Protein AF-A0A1D6G926-F1 (afdb_monomer_lite)

Organism: Zea mays (NCBI:txid4577)

Structure (mmCIF, N/CA/C/O backbone):
data_AF-A0A1D6G926-F1
#
_entry.id   AF-A0A1D6G926-F1
#
loop_
_atom_site.group_PDB
_atom_site.id
_atom_site.type_symbol
_atom_site.label_atom_id
_atom_site.label_alt_id
_atom_site.label_comp_id
_atom_site.label_asym_id
_atom_site.label_entity_id
_atom_site.label_seq_id
_atom_site.pdbx_PDB_ins_code
_atom_site.Cartn_x
_atom_site.Cartn_y
_atom_site.Cartn_z
_atom_site.occupancy
_atom_site.B_iso_or_equiv
_atom_site.auth_seq_id
_atom_site.auth_comp_id
_atom_site.auth_asym_id
_atom_site.auth_atom_id
_atom_site.pdbx_PDB_model_num
ATOM 1 N N . MET A 1 1 ? -17.986 -46.354 34.045 1.00 41.44 1 MET A N 1
ATOM 2 C CA . MET A 1 1 ? -17.765 -44.889 33.997 1.00 41.44 1 MET A CA 1
ATOM 3 C C . MET A 1 1 ? -16.309 -44.684 33.602 1.00 41.44 1 MET A C 1
ATOM 5 O O . MET A 1 1 ? -15.482 -45.301 34.256 1.00 41.44 1 MET A O 1
ATOM 9 N N . PRO A 1 2 ? -16.003 -44.015 32.477 1.00 39.47 2 PRO A N 1
ATOM 10 C CA . PRO A 1 2 ? -16.295 -42.597 32.281 1.00 39.47 2 PRO A CA 1
ATOM 11 C C . PRO A 1 2 ? -17.050 -42.282 30.979 1.00 39.47 2 PRO A C 1
ATOM 13 O O . PRO A 1 2 ? -17.024 -43.018 29.999 1.00 39.47 2 PRO A O 1
ATOM 16 N N . SER A 1 3 ? -17.774 -41.170 31.032 1.00 38.03 3 SER A N 1
ATOM 17 C CA . SER A 1 3 ? -18.654 -40.627 30.002 1.00 38.03 3 SER A CA 1
ATOM 18 C C . SER A 1 3 ? -17.829 -39.884 28.944 1.00 38.03 3 SER A C 1
ATOM 20 O O . SER A 1 3 ? -17.212 -38.865 29.251 1.00 38.03 3 SER A O 1
ATOM 22 N N . VAL A 1 4 ? -17.811 -40.376 27.701 1.00 47.53 4 VAL A N 1
ATOM 23 C CA . VAL A 1 4 ? -17.289 -39.621 26.551 1.00 47.53 4 VAL A CA 1
ATOM 24 C C . VAL A 1 4 ? -18.370 -38.625 26.147 1.00 47.53 4 VAL A C 1
ATOM 26 O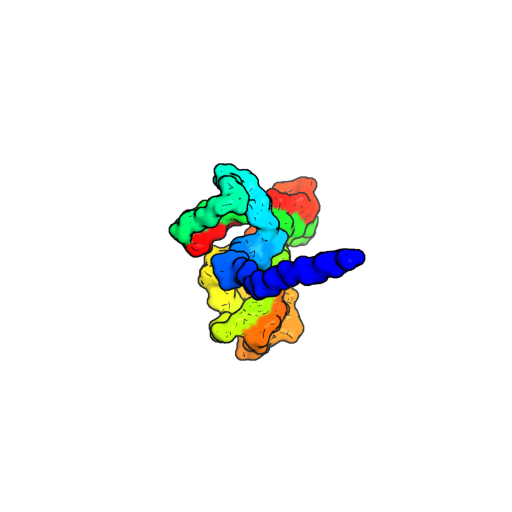 O . VAL A 1 4 ? -19.280 -38.930 25.379 1.00 47.53 4 VAL A O 1
ATOM 29 N N . ARG A 1 5 ? -18.314 -37.436 26.748 1.00 45.31 5 ARG A N 1
ATOM 30 C CA . ARG A 1 5 ? -19.217 -36.335 26.429 1.00 45.31 5 ARG A CA 1
ATOM 31 C C . ARG A 1 5 ? -18.839 -35.785 25.049 1.00 45.31 5 ARG A C 1
ATOM 33 O O . ARG A 1 5 ? -17.743 -35.272 24.842 1.00 45.31 5 ARG A O 1
ATOM 40 N N . THR A 1 6 ? -19.769 -35.924 24.116 1.00 42.31 6 THR A N 1
ATOM 41 C CA . THR A 1 6 ? -19.806 -35.333 22.779 1.00 42.31 6 THR A CA 1
ATOM 42 C C . THR A 1 6 ? -19.450 -33.846 22.832 1.00 42.31 6 THR A C 1
ATOM 44 O O . THR A 1 6 ? -20.194 -33.045 23.398 1.00 42.31 6 THR A O 1
ATOM 47 N N . LEU A 1 7 ? -18.329 -33.455 22.221 1.00 36.94 7 LEU A N 1
ATOM 48 C CA . LEU A 1 7 ? -18.067 -32.052 21.910 1.00 36.94 7 LEU A CA 1
ATOM 49 C C . LEU A 1 7 ? -18.790 -31.737 20.593 1.00 36.94 7 LEU A C 1
ATOM 51 O O . LEU A 1 7 ? -18.471 -32.356 19.572 1.00 36.94 7 LEU A O 1
ATOM 55 N N . PRO A 1 8 ? -19.761 -30.811 20.561 1.00 40.06 8 PRO A N 1
ATOM 56 C CA . PRO A 1 8 ? -20.355 -30.412 19.302 1.00 40.06 8 PRO A CA 1
ATOM 57 C C . PRO A 1 8 ? -19.259 -29.759 18.460 1.00 40.06 8 PRO A C 1
ATOM 59 O O . PRO A 1 8 ? -18.699 -28.727 18.834 1.00 40.06 8 PRO A O 1
ATOM 62 N N . ARG A 1 9 ? -18.975 -30.355 17.296 1.00 46.66 9 ARG A N 1
ATOM 63 C CA . ARG A 1 9 ? -18.377 -29.662 16.152 1.00 46.66 9 ARG A CA 1
ATOM 64 C C . ARG A 1 9 ? -19.311 -28.503 15.790 1.00 46.66 9 ARG A C 1
ATOM 66 O O . ARG A 1 9 ? -20.096 -28.590 14.853 1.00 46.66 9 ARG A O 1
ATOM 73 N N . ARG A 1 10 ? -19.225 -27.393 16.529 1.00 40.41 10 ARG A N 1
ATOM 74 C CA . ARG A 1 10 ? -19.548 -26.083 15.977 1.00 40.41 10 ARG A CA 1
ATOM 75 C C . ARG A 1 10 ? -18.497 -25.864 14.906 1.00 40.41 10 ARG A C 1
ATOM 77 O O . ARG A 1 10 ? -17.365 -25.479 15.191 1.00 40.41 10 ARG A O 1
ATOM 84 N N . LEU A 1 11 ? -18.862 -26.244 13.683 1.00 43.44 11 LEU A N 1
ATOM 85 C CA . LEU A 1 11 ? -18.222 -25.762 12.477 1.00 43.44 11 LEU A CA 1
ATOM 86 C C . LEU A 1 11 ? -17.975 -24.282 12.695 1.00 43.44 11 LEU A C 1
ATOM 88 O O . LEU A 1 11 ? -18.902 -23.514 12.954 1.00 43.44 11 LEU A O 1
ATOM 92 N N . ARG A 1 12 ? -16.680 -23.969 12.708 1.00 44.47 12 ARG A N 1
ATOM 93 C CA . ARG A 1 12 ? -16.113 -22.638 12.680 1.00 44.47 12 ARG A CA 1
ATOM 94 C C . ARG A 1 12 ? -17.014 -21.778 11.808 1.00 44.47 12 ARG A C 1
ATOM 96 O O . ARG A 1 12 ? -16.922 -21.817 10.586 1.00 44.47 12 ARG A O 1
ATOM 103 N N . GLY A 1 13 ? -17.820 -20.944 12.450 1.00 39.16 13 GLY A N 1
ATOM 104 C CA . GLY A 1 13 ? -17.987 -19.598 11.953 1.00 39.16 13 GLY A CA 1
ATOM 105 C C . GLY A 1 13 ? -16.606 -18.966 12.040 1.00 39.16 13 GLY A C 1
ATOM 106 O O . GLY A 1 13 ? -16.325 -18.224 12.974 1.00 39.16 13 GLY A O 1
ATOM 107 N N . CYS A 1 14 ? -15.707 -19.315 11.109 1.00 46.28 14 CYS A N 1
ATOM 108 C CA . CYS A 1 14 ? -14.686 -18.368 10.716 1.00 46.28 14 CYS A CA 1
ATOM 109 C C . CYS A 1 14 ? -15.487 -17.111 10.424 1.00 46.28 14 CYS A C 1
ATOM 111 O O . CYS A 1 14 ? -16.424 -17.160 9.626 1.00 46.28 14 CYS A O 1
ATOM 113 N N . ALA A 1 15 ? -15.204 -16.052 11.170 1.00 44.34 15 ALA A N 1
ATOM 114 C CA . ALA A 1 15 ? -15.780 -14.736 11.000 1.00 44.34 15 ALA A CA 1
ATOM 115 C C . ALA A 1 15 ? -15.396 -14.207 9.605 1.00 44.34 15 ALA A C 1
ATOM 117 O O . ALA A 1 15 ? -14.595 -13.299 9.450 1.00 44.34 15 ALA A O 1
ATOM 118 N N . ALA A 1 16 ? -15.946 -14.812 8.555 1.00 41.75 16 ALA A N 1
ATOM 119 C CA . ALA A 1 16 ? -15.642 -14.555 7.156 1.00 41.75 16 ALA A CA 1
ATOM 120 C C . ALA A 1 16 ? -16.454 -13.366 6.621 1.00 41.75 16 ALA A C 1
ATOM 122 O O . ALA A 1 16 ? -16.732 -13.270 5.431 1.00 41.75 16 ALA A O 1
ATOM 123 N N . ARG A 1 17 ? -16.863 -12.459 7.515 1.00 42.03 17 ARG A N 1
ATOM 124 C CA . ARG A 1 17 ? -17.456 -11.153 7.187 1.00 42.03 17 ARG A CA 1
ATOM 125 C C . ARG A 1 17 ? -16.822 -10.003 7.954 1.00 42.03 17 ARG A C 1
ATOM 127 O O . ARG A 1 17 ? -17.357 -8.907 8.015 1.00 42.03 17 ARG A O 1
ATOM 134 N N . SER A 1 18 ? -15.643 -10.256 8.490 1.00 41.19 18 SER A N 1
ATOM 135 C CA . SER A 1 18 ? -14.727 -9.239 8.962 1.00 41.19 18 SER A CA 1
ATOM 136 C C . SER A 1 18 ? -13.358 -9.618 8.424 1.00 41.19 18 SER A C 1
ATOM 138 O O . SER A 1 18 ? -12.453 -9.912 9.195 1.00 41.19 18 SER A O 1
ATOM 140 N N . ARG A 1 19 ? -13.208 -9.597 7.089 1.00 45.84 19 ARG A N 1
ATOM 141 C CA . ARG A 1 19 ? -11.910 -9.293 6.464 1.00 45.84 19 ARG A CA 1
ATOM 142 C C . ARG A 1 19 ? -11.675 -7.808 6.739 1.00 45.84 19 ARG A C 1
ATOM 144 O O . ARG A 1 19 ? -11.896 -6.939 5.905 1.00 45.84 19 ARG A O 1
ATOM 151 N N . ALA A 1 20 ? -11.512 -7.540 8.030 1.00 60.97 20 ALA A N 1
ATOM 152 C CA . ALA A 1 20 ? -11.541 -6.233 8.630 1.00 60.97 20 ALA A CA 1
ATOM 153 C C . ALA A 1 20 ? -10.259 -5.538 8.210 1.00 60.97 20 ALA A C 1
ATOM 155 O O . ALA A 1 20 ? -9.257 -6.194 7.959 1.00 60.97 20 ALA A O 1
ATOM 156 N N . ILE A 1 21 ? -10.280 -4.217 8.196 1.00 60.34 21 ILE A N 1
ATOM 157 C CA . ILE A 1 21 ? -9.125 -3.315 8.094 1.00 60.34 21 ILE A CA 1
ATOM 158 C C . ILE A 1 21 ? -7.829 -3.902 8.694 1.00 60.34 21 ILE A C 1
ATOM 160 O O . ILE A 1 21 ? -6.750 -3.727 8.137 1.00 60.34 21 ILE A O 1
ATOM 164 N N . GLY A 1 22 ? -7.942 -4.653 9.793 1.00 59.19 22 GLY A N 1
ATOM 165 C CA . GLY A 1 22 ? -6.842 -5.396 10.393 1.00 59.19 22 GLY A CA 1
ATOM 166 C C . GLY A 1 22 ? -6.080 -6.367 9.488 1.00 59.19 22 GLY A C 1
ATOM 167 O O . GLY A 1 22 ? -4.856 -6.368 9.519 1.00 59.19 22 GLY A O 1
ATOM 168 N N . ASP A 1 23 ? -6.758 -7.138 8.642 1.00 66.00 23 ASP A N 1
ATOM 169 C CA . ASP A 1 23 ? -6.101 -8.053 7.701 1.00 66.00 23 ASP A CA 1
ATOM 170 C C . ASP A 1 23 ? -5.446 -7.289 6.543 1.00 66.00 23 ASP A C 1
ATOM 172 O O . ASP A 1 23 ? -4.395 -7.691 6.054 1.00 66.00 23 ASP A O 1
ATOM 176 N N . LEU A 1 24 ? -6.054 -6.173 6.120 1.00 70.50 24 LEU A N 1
ATOM 177 C CA . LEU A 1 24 ? -5.560 -5.355 5.009 1.00 70.50 24 LEU A CA 1
ATOM 178 C C . LEU A 1 24 ? -4.274 -4.605 5.378 1.00 70.50 24 LEU A C 1
ATOM 180 O O . LEU A 1 24 ? -3.357 -4.499 4.569 1.00 70.50 24 LEU A O 1
ATOM 184 N N . PHE A 1 25 ? -4.214 -4.094 6.605 1.00 73.75 25 PHE A N 1
ATOM 185 C CA . PHE A 1 25 ? -3.106 -3.278 7.097 1.00 73.75 25 PHE A CA 1
ATOM 186 C C . PHE A 1 25 ? -2.193 -4.017 8.083 1.00 73.75 25 PHE A C 1
ATOM 188 O O . PHE A 1 25 ? -1.272 -3.418 8.629 1.00 73.75 25 PHE A O 1
ATOM 195 N N . VAL A 1 26 ? -2.431 -5.314 8.314 1.00 73.25 26 VAL A N 1
ATOM 196 C CA . VAL A 1 26 ? -1.713 -6.144 9.301 1.00 73.25 26 VAL A CA 1
ATOM 197 C C . VAL A 1 26 ? -1.740 -5.503 10.700 1.00 73.25 26 VAL A C 1
ATOM 199 O O . VAL A 1 26 ? -0.759 -5.488 11.441 1.00 73.25 26 VAL A O 1
ATOM 202 N N . VAL A 1 27 ? -2.894 -4.952 11.078 1.00 76.19 27 VAL A N 1
ATOM 203 C CA . VAL A 1 27 ? -3.131 -4.332 12.388 1.00 76.19 27 VAL A CA 1
ATOM 204 C C . VAL A 1 27 ? -4.160 -5.129 13.174 1.00 76.19 27 VAL A C 1
ATOM 206 O O . VAL A 1 27 ? -5.088 -5.715 12.625 1.00 76.19 27 VAL A O 1
ATOM 209 N N . SER A 1 28 ? -4.048 -5.157 14.498 1.00 78.00 28 SER A N 1
ATOM 210 C CA . SER A 1 28 ? -5.070 -5.836 15.293 1.00 78.00 28 SER A CA 1
ATOM 211 C C . SER A 1 28 ? -6.336 -4.980 15.404 1.00 78.00 28 SER A C 1
ATOM 213 O O . SER A 1 28 ? -6.284 -3.749 15.452 1.00 78.00 28 SER A O 1
ATOM 215 N N . ARG A 1 29 ? -7.498 -5.632 15.542 1.00 76.38 29 ARG A N 1
ATOM 216 C CA . ARG A 1 29 ? -8.762 -4.945 15.880 1.00 76.38 29 ARG A CA 1
ATOM 217 C C . ARG A 1 29 ? -8.644 -4.078 17.135 1.00 76.38 29 ARG A C 1
ATOM 219 O O . ARG A 1 29 ? -9.331 -3.073 17.245 1.00 76.38 29 ARG A O 1
ATOM 226 N N . PHE A 1 30 ? -7.780 -4.473 18.073 1.00 78.31 30 PHE A N 1
ATOM 227 C CA . PHE A 1 30 ? -7.508 -3.713 19.287 1.00 78.31 30 PHE A CA 1
ATOM 228 C C . PHE A 1 30 ? -6.791 -2.401 18.966 1.00 78.31 30 PHE A C 1
ATOM 230 O O . PHE A 1 30 ? -7.207 -1.366 19.464 1.00 78.31 30 PHE A O 1
ATOM 237 N N . MET A 1 31 ? -5.782 -2.427 18.091 1.00 80.62 31 MET A N 1
ATOM 238 C CA . MET A 1 31 ? -5.044 -1.230 17.673 1.00 80.62 31 MET A CA 1
ATOM 239 C C . MET A 1 31 ? -5.957 -0.218 16.972 1.00 80.62 31 MET A C 1
ATOM 241 O O . MET A 1 31 ? -5.934 0.961 17.309 1.00 80.62 31 MET A O 1
ATOM 245 N N . VAL A 1 32 ? -6.810 -0.683 16.052 1.00 81.19 32 VAL A N 1
ATOM 246 C CA . VAL A 1 32 ? -7.787 0.181 15.365 1.00 81.19 32 VAL A CA 1
ATOM 247 C C . VAL A 1 32 ? -8.826 0.721 16.349 1.00 81.19 32 VAL A C 1
ATOM 249 O O . VAL A 1 32 ? -9.115 1.914 16.344 1.00 81.19 32 VAL A O 1
ATOM 252 N N . ALA A 1 33 ? -9.371 -0.123 17.229 1.00 82.25 33 ALA A N 1
ATOM 253 C CA . ALA A 1 33 ? -10.346 0.312 18.226 1.00 82.25 33 ALA A CA 1
ATOM 254 C C . ALA A 1 33 ? -9.747 1.339 19.199 1.00 82.25 33 ALA A C 1
ATOM 256 O O . ALA A 1 33 ? -10.353 2.376 19.441 1.00 82.25 33 ALA A O 1
ATOM 257 N N . HIS A 1 34 ? -8.529 1.099 19.686 1.00 82.94 34 HIS A N 1
ATOM 258 C CA . HIS A 1 34 ? -7.815 2.007 20.578 1.00 82.94 34 HIS A CA 1
ATOM 259 C C . HIS A 1 34 ? -7.516 3.354 19.906 1.00 82.94 34 HIS A C 1
ATOM 261 O O . HIS A 1 34 ? -7.790 4.396 20.493 1.00 82.94 34 HIS A O 1
ATOM 267 N N . ALA A 1 35 ? -7.051 3.344 18.651 1.00 82.31 35 ALA A N 1
ATOM 268 C CA . ALA A 1 35 ? -6.783 4.562 17.883 1.00 82.31 35 ALA A CA 1
ATOM 269 C C . ALA A 1 35 ? -8.041 5.409 17.618 1.00 82.31 35 ALA A C 1
ATOM 271 O O . ALA A 1 35 ? -7.939 6.622 17.468 1.00 82.31 35 ALA A O 1
ATOM 272 N N . ASN A 1 36 ? -9.224 4.786 17.577 1.00 82.81 36 ASN A N 1
ATOM 273 C CA . ASN A 1 36 ? -10.503 5.463 17.335 1.00 82.81 36 ASN A CA 1
ATOM 274 C C . ASN A 1 36 ? -11.356 5.643 18.601 1.00 82.81 36 ASN A C 1
ATOM 276 O O . ASN A 1 36 ? -12.505 6.064 18.498 1.00 82.81 36 ASN A O 1
ATOM 280 N N . ASN A 1 37 ? -10.831 5.305 19.784 1.00 85.12 37 ASN A N 1
ATOM 281 C CA . ASN A 1 37 ? -11.583 5.291 21.044 1.00 85.12 37 ASN A CA 1
ATOM 282 C C . ASN A 1 37 ? -12.901 4.477 20.967 1.00 85.12 37 ASN A C 1
ATOM 284 O O . ASN A 1 37 ? -13.931 4.850 21.528 1.00 85.12 37 ASN A O 1
ATOM 288 N N . LEU A 1 38 ? -12.876 3.366 20.225 1.00 82.81 38 LEU A N 1
ATOM 289 C CA . LEU A 1 38 ? -13.998 2.448 20.032 1.00 82.81 38 LEU A CA 1
ATOM 290 C C . LEU A 1 38 ? -13.863 1.209 20.925 1.00 82.81 38 LEU A C 1
ATOM 292 O O . LEU A 1 38 ? -12.773 0.802 21.325 1.00 82.81 38 LEU A O 1
ATOM 296 N N . SER A 1 39 ? -14.989 0.545 21.188 1.00 78.44 39 SER A N 1
ATOM 297 C CA . SER A 1 39 ? -14.992 -0.772 21.832 1.00 78.44 39 SER A CA 1
ATOM 298 C C . SER A 1 39 ? -14.594 -1.866 20.844 1.00 78.44 39 SER A C 1
ATOM 300 O O . SER A 1 39 ? -15.100 -1.922 19.727 1.00 78.44 39 SER A O 1
ATOM 302 N N . THR A 1 40 ? -13.746 -2.807 21.269 1.00 70.56 40 THR A N 1
ATOM 303 C CA . THR A 1 40 ? -13.273 -3.908 20.403 1.00 70.56 40 THR A CA 1
ATOM 304 C C . THR A 1 40 ? -14.366 -4.898 19.989 1.00 70.56 40 THR A C 1
ATOM 306 O O . THR A 1 40 ? -14.100 -5.788 19.180 1.00 70.56 40 THR A O 1
ATOM 309 N N . THR A 1 41 ? -15.549 -4.808 20.594 1.00 68.94 41 THR A N 1
ATOM 310 C CA . THR A 1 41 ? -16.731 -5.644 20.346 1.00 68.94 41 THR A CA 1
ATOM 311 C C . THR A 1 41 ? -17.713 -5.010 19.365 1.00 68.94 41 THR A C 1
ATOM 313 O O . THR A 1 41 ? -18.612 -5.700 18.892 1.00 68.94 41 THR A O 1
ATOM 316 N N . THR A 1 42 ? -17.548 -3.725 19.050 1.00 67.06 42 THR A N 1
ATOM 317 C CA . THR A 1 42 ? -18.456 -2.975 18.182 1.00 67.06 42 THR A CA 1
ATOM 318 C C . THR A 1 42 ? -17.849 -2.871 16.790 1.00 67.06 42 THR A C 1
ATOM 320 O O . THR A 1 42 ? -16.712 -2.426 16.634 1.00 67.06 42 THR A O 1
ATOM 323 N N . ALA A 1 43 ? -18.597 -3.293 15.769 1.00 66.81 43 ALA A N 1
ATOM 324 C CA . ALA A 1 43 ? -18.199 -3.060 14.388 1.00 66.81 43 ALA A CA 1
ATOM 325 C C . ALA A 1 43 ? -18.321 -1.557 14.074 1.00 66.81 43 ALA A C 1
ATOM 327 O O . ALA A 1 43 ? -19.339 -0.958 14.430 1.00 66.81 43 ALA A O 1
ATOM 328 N N . PRO A 1 44 ? -17.321 -0.939 13.427 1.00 68.94 44 PRO A N 1
ATOM 329 C CA . PRO A 1 44 ? -17.454 0.426 12.938 1.00 68.94 44 PRO A CA 1
ATOM 330 C C . PRO A 1 44 ? -18.633 0.571 11.972 1.00 68.94 44 PRO A C 1
ATOM 332 O O . PRO A 1 44 ? -18.956 -0.369 11.245 1.00 68.94 44 PRO A O 1
ATOM 335 N N . ALA A 1 45 ? -19.257 1.749 11.947 1.00 70.00 45 ALA A N 1
ATOM 336 C CA . ALA A 1 45 ? -20.298 2.050 10.972 1.00 70.00 45 ALA A CA 1
ATOM 337 C C . ALA A 1 45 ? -19.707 2.129 9.552 1.00 70.00 45 ALA A C 1
ATOM 339 O O . ALA A 1 45 ? -18.625 2.685 9.355 1.00 70.00 45 ALA A O 1
ATOM 340 N N . ASN A 1 46 ? -20.429 1.595 8.562 1.00 68.88 46 ASN A N 1
ATOM 341 C CA . ASN A 1 46 ? -20.041 1.708 7.152 1.00 68.88 46 ASN A CA 1
ATOM 342 C C . ASN A 1 46 ? -19.959 3.187 6.747 1.00 68.88 46 ASN A C 1
ATOM 344 O O . ASN A 1 46 ? -20.827 3.978 7.123 1.00 68.88 46 ASN A O 1
ATOM 348 N N . GLY A 1 47 ? -18.934 3.567 5.985 1.00 71.75 47 GLY A N 1
ATOM 349 C CA . GLY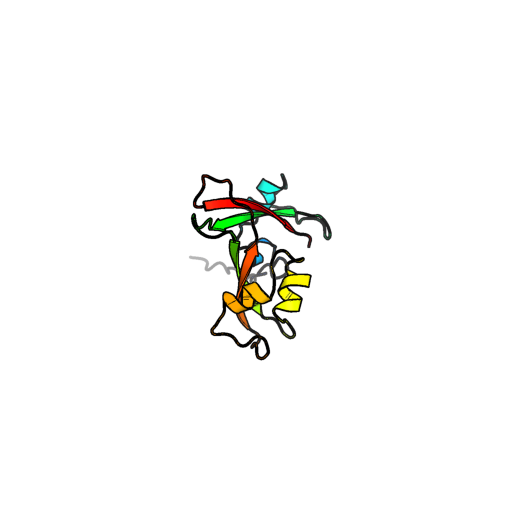 A 1 47 ? -18.701 4.953 5.583 1.00 71.75 47 GLY A CA 1
ATOM 350 C C . GLY A 1 47 ? -18.057 5.843 6.653 1.00 71.75 47 GLY A C 1
ATOM 351 O O . GLY A 1 47 ? -17.752 6.999 6.361 1.00 71.75 47 GLY A O 1
ATOM 352 N N . GLN A 1 48 ? -17.810 5.345 7.871 1.00 79.12 48 GLN A N 1
ATOM 353 C CA . GLN A 1 48 ? -17.091 6.117 8.884 1.00 79.12 48 GLN A CA 1
ATOM 354 C C . GLN A 1 48 ? -15.571 6.050 8.634 1.00 79.12 48 GLN A C 1
ATOM 356 O O . GLN A 1 48 ? -15.024 4.948 8.534 1.00 79.12 48 GLN A O 1
ATOM 361 N N . PRO A 1 49 ? -14.860 7.195 8.582 1.00 80.75 49 PRO A N 1
ATOM 362 C CA . PRO A 1 49 ? -13.404 7.200 8.563 1.00 80.75 49 PRO A CA 1
ATOM 363 C C . PRO A 1 49 ? -12.846 6.649 9.877 1.00 80.75 49 PRO A C 1
ATOM 365 O O . PRO A 1 49 ? -13.240 7.070 10.966 1.00 80.75 49 PRO A O 1
ATOM 368 N N . LEU A 1 50 ? -11.912 5.711 9.762 1.00 84.12 50 LEU A N 1
ATOM 369 C CA . LEU A 1 50 ? -11.208 5.084 10.871 1.00 84.12 50 LEU A CA 1
ATOM 370 C C . LEU A 1 50 ? -9.721 5.382 10.779 1.00 84.12 50 LEU A C 1
ATOM 372 O O . LEU A 1 50 ? -9.114 5.282 9.715 1.00 84.12 50 LEU A O 1
ATOM 376 N N . LEU A 1 51 ? -9.130 5.694 11.923 1.00 84.56 51 LEU A N 1
ATOM 377 C CA . LEU A 1 51 ? -7.694 5.822 12.097 1.00 84.56 51 LEU A CA 1
ATOM 378 C C . LEU A 1 51 ? -7.062 4.432 12.196 1.00 84.56 51 LEU A C 1
ATOM 380 O O . LEU A 1 51 ? -7.380 3.647 13.092 1.00 84.56 51 LEU A O 1
ATOM 384 N N . VAL A 1 52 ? -6.165 4.130 11.269 1.00 84.75 52 VAL A N 1
ATOM 385 C CA . VAL A 1 52 ? -5.454 2.859 11.177 1.00 84.75 52 VAL A CA 1
ATOM 386 C C . VAL A 1 52 ? -3.976 3.111 11.479 1.00 84.75 52 VAL A C 1
ATOM 388 O O . VAL A 1 52 ? -3.327 3.834 10.721 1.00 84.75 52 VAL A O 1
ATOM 391 N N . PRO A 1 53 ? -3.432 2.563 12.581 1.00 83.38 53 PRO A N 1
ATOM 392 C CA . PRO A 1 53 ? -2.027 2.743 12.928 1.00 83.38 53 PRO A CA 1
ATOM 393 C C . PRO A 1 53 ? -1.132 1.864 12.052 1.00 83.38 53 PRO A C 1
ATOM 395 O O . PRO A 1 53 ? -1.162 0.646 12.173 1.00 83.38 53 PRO A O 1
ATOM 398 N N . LEU A 1 54 ? -0.314 2.471 11.198 1.00 84.88 54 LEU A N 1
ATOM 399 C CA . LEU A 1 54 ? 0.638 1.780 10.330 1.00 84.88 54 LEU A CA 1
ATOM 400 C C . LEU A 1 54 ? 2.067 1.960 10.824 1.00 84.88 54 LEU A C 1
ATOM 402 O O . LEU A 1 54 ? 2.455 3.044 11.265 1.00 84.88 54 LEU A O 1
ATOM 406 N N . GLN A 1 55 ? 2.864 0.901 10.688 1.00 83.31 55 GLN A N 1
ATOM 407 C CA . GLN A 1 55 ? 4.294 0.956 10.949 1.00 83.31 55 GLN A CA 1
ATOM 408 C C . GLN A 1 55 ? 5.022 1.443 9.696 1.00 83.31 55 GLN A C 1
ATOM 410 O O . GLN A 1 55 ? 5.166 0.707 8.720 1.00 83.31 55 GLN A O 1
ATOM 415 N N . CYS A 1 56 ? 5.476 2.690 9.724 1.00 84.88 56 CYS A N 1
ATOM 416 C CA . CYS A 1 56 ? 6.199 3.292 8.617 1.00 84.88 56 CYS A CA 1
ATOM 417 C C . CYS A 1 56 ? 7.695 3.076 8.747 1.00 84.88 56 CYS A C 1
ATOM 419 O O . CYS A 1 56 ? 8.287 3.408 9.776 1.00 84.88 56 CYS A O 1
ATOM 421 N N . GLY A 1 57 ? 8.288 2.551 7.675 1.00 83.38 57 GLY A N 1
ATOM 422 C CA . GLY A 1 57 ? 9.730 2.526 7.506 1.00 83.38 57 GLY A CA 1
ATOM 423 C C . GLY A 1 57 ? 10.202 3.901 7.056 1.00 83.38 57 GLY A C 1
ATOM 424 O O . GLY A 1 57 ? 9.745 4.413 6.028 1.00 83.38 57 GLY A O 1
ATOM 425 N N . CYS A 1 58 ? 11.114 4.490 7.822 1.00 79.75 58 CYS A N 1
ATOM 426 C CA . CYS A 1 58 ? 11.656 5.818 7.577 1.00 79.75 58 CYS A CA 1
ATOM 427 C C . CYS A 1 58 ? 13.144 5.694 7.217 1.00 79.75 58 CYS A C 1
ATOM 429 O O . CYS A 1 58 ? 14.016 5.883 8.065 1.00 79.75 58 CYS A O 1
ATOM 431 N N . PRO A 1 59 ? 13.487 5.339 5.969 1.00 71.75 59 PRO A N 1
ATOM 432 C CA . PRO A 1 59 ? 14.881 5.311 5.557 1.00 71.75 59 PRO A CA 1
ATOM 433 C C . PRO A 1 59 ? 15.442 6.737 5.571 1.00 71.75 59 PRO A C 1
ATOM 435 O O . PRO A 1 59 ? 15.022 7.585 4.785 1.00 71.75 59 PRO A O 1
ATOM 438 N N . SER A 1 60 ? 16.457 6.977 6.403 1.00 62.78 60 SER A N 1
ATOM 439 C CA . SER A 1 60 ? 17.145 8.263 6.625 1.00 62.78 60 SER A CA 1
ATOM 440 C C . SER A 1 60 ? 17.754 8.932 5.375 1.00 62.78 60 SER A C 1
ATOM 442 O O . SER A 1 60 ? 18.345 10.005 5.466 1.00 62.78 60 SER A O 1
ATOM 444 N N . ARG A 1 61 ? 17.612 8.328 4.187 1.00 58.34 61 ARG A N 1
ATOM 445 C CA . ARG A 1 61 ? 18.154 8.806 2.903 1.00 58.34 61 ARG A CA 1
ATOM 446 C C . ARG A 1 61 ? 17.158 8.806 1.740 1.00 58.34 61 ARG A C 1
ATOM 448 O O . ARG A 1 61 ? 17.576 9.058 0.615 1.00 58.34 61 ARG A O 1
ATOM 455 N N . SER A 1 62 ? 15.874 8.511 1.965 1.00 59.50 62 SER A N 1
ATOM 456 C CA . SER A 1 62 ? 14.872 8.545 0.888 1.00 59.50 62 SER A CA 1
ATOM 457 C C . SER A 1 62 ? 13.745 9.530 1.201 1.00 59.50 62 SER A C 1
ATOM 459 O O . SER A 1 62 ? 13.241 9.538 2.320 1.00 59.50 62 SER A O 1
ATOM 461 N N . PRO A 1 63 ? 13.276 10.314 0.215 1.00 61.06 63 PRO A N 1
ATOM 462 C CA . PRO A 1 63 ? 12.163 11.249 0.398 1.00 61.06 63 PRO A CA 1
ATOM 463 C C . PRO A 1 63 ? 10.800 10.551 0.542 1.00 61.06 63 PRO A C 1
ATOM 465 O O . PRO A 1 63 ? 9.778 11.212 0.694 1.00 61.06 63 PRO A O 1
ATOM 468 N N . SER A 1 64 ? 10.754 9.221 0.452 1.00 71.31 64 SER A N 1
ATOM 469 C CA . SER A 1 64 ? 9.519 8.443 0.460 1.00 71.31 64 SER A CA 1
ATOM 470 C C . SER A 1 64 ? 9.552 7.451 1.613 1.00 71.31 64 SER A C 1
ATOM 472 O O . SER A 1 64 ? 10.185 6.402 1.520 1.00 71.31 64 SER A O 1
ATOM 474 N N . SER A 1 65 ? 8.873 7.802 2.702 1.00 82.94 65 SER A N 1
ATOM 475 C CA . SER A 1 65 ? 8.571 6.861 3.779 1.00 82.94 65 SER A CA 1
ATOM 476 C C . SER A 1 65 ? 7.302 6.092 3.430 1.00 82.94 65 SER A C 1
ATOM 478 O O . SER A 1 65 ? 6.343 6.661 2.894 1.00 82.94 65 SER A O 1
ATOM 480 N N . TYR A 1 66 ? 7.310 4.787 3.679 1.00 87.12 66 TYR A N 1
ATOM 481 C CA . TYR A 1 66 ? 6.173 3.934 3.362 1.00 87.12 66 TYR A CA 1
ATOM 482 C C . TYR A 1 66 ? 6.033 2.781 4.354 1.00 87.12 66 TYR A C 1
ATOM 484 O O . TYR A 1 66 ? 6.996 2.357 4.997 1.00 87.12 66 TYR A O 1
ATOM 492 N N . ALA A 1 67 ? 4.815 2.262 4.454 1.00 86.88 67 ALA A N 1
ATOM 493 C CA . ALA A 1 67 ? 4.492 1.029 5.151 1.00 86.88 67 ALA A CA 1
ATOM 494 C C . ALA A 1 67 ? 4.182 -0.060 4.107 1.00 86.88 67 ALA A C 1
ATOM 496 O O . ALA A 1 67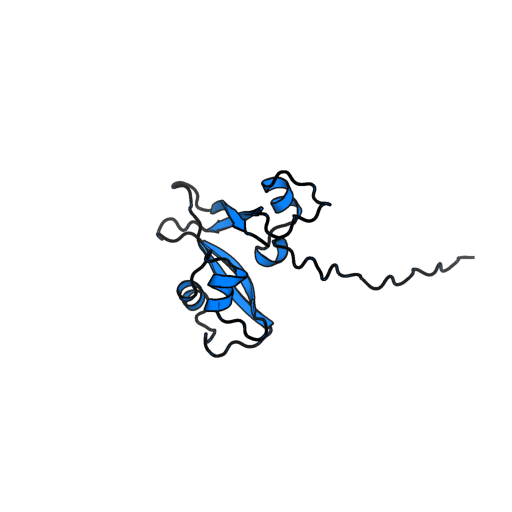 ? 3.262 0.123 3.301 1.00 86.88 67 ALA A O 1
ATOM 497 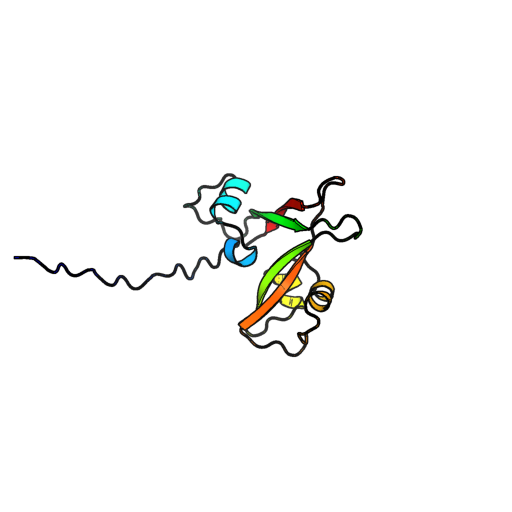N N . PRO A 1 68 ? 4.939 -1.172 4.057 1.00 86.44 68 PRO A N 1
ATOM 498 C CA . PRO A 1 68 ? 4.614 -2.279 3.169 1.00 86.44 68 PRO A CA 1
ATOM 499 C C . PRO A 1 68 ? 3.359 -2.996 3.677 1.00 86.44 68 PRO A C 1
ATOM 501 O O . PRO A 1 68 ? 3.317 -3.462 4.813 1.00 86.44 68 PRO A O 1
ATOM 504 N N . MET A 1 69 ? 2.347 -3.119 2.823 1.00 85.75 69 MET A N 1
ATOM 505 C CA . MET A 1 69 ? 1.147 -3.917 3.081 1.00 85.75 69 MET A CA 1
ATOM 506 C C . MET A 1 69 ? 1.041 -5.045 2.059 1.00 85.75 69 MET A C 1
ATOM 508 O O . MET A 1 69 ? 1.310 -4.857 0.874 1.00 85.75 69 MET A O 1
ATOM 512 N N . GLN A 1 70 ? 0.638 -6.225 2.516 1.00 87.25 70 GLN A N 1
ATOM 513 C CA . GLN A 1 70 ? 0.434 -7.375 1.647 1.00 87.25 70 GLN A CA 1
ATOM 514 C C . GLN A 1 70 ? -1.044 -7.488 1.284 1.00 87.25 70 GLN A C 1
ATOM 516 O O . GLN A 1 70 ? -1.897 -7.580 2.164 1.00 87.25 70 GLN A O 1
ATOM 521 N N . TYR A 1 71 ? -1.345 -7.505 -0.010 1.00 87.50 71 TYR A N 1
ATOM 522 C CA . TYR A 1 71 ? -2.698 -7.673 -0.523 1.00 87.50 71 TYR A CA 1
ATOM 523 C C . TYR A 1 71 ? -2.764 -8.871 -1.459 1.00 87.50 71 TYR A C 1
ATOM 525 O O . TYR A 1 71 ? -1.913 -9.049 -2.329 1.00 87.50 71 TYR A O 1
ATOM 533 N N . GLN A 1 72 ? -3.802 -9.679 -1.282 1.00 89.50 72 GLN A N 1
ATOM 534 C CA . GLN A 1 72 ? -4.067 -10.820 -2.139 1.00 89.50 72 GLN A CA 1
ATOM 535 C C . GLN A 1 72 ? -4.943 -10.387 -3.316 1.00 89.50 72 GLN A C 1
ATOM 537 O O . GLN A 1 72 ? -6.086 -9.981 -3.108 1.00 89.50 72 GLN A O 1
ATOM 542 N N . ILE A 1 73 ? -4.422 -10.503 -4.537 1.00 89.44 73 ILE A N 1
ATOM 543 C CA . ILE A 1 73 ? -5.129 -10.122 -5.765 1.00 89.44 73 ILE A CA 1
ATOM 544 C C . ILE A 1 73 ? -6.399 -10.958 -5.937 1.00 89.44 73 ILE A C 1
ATOM 546 O O . ILE A 1 73 ? -6.361 -12.190 -5.923 1.00 89.44 73 ILE A O 1
ATOM 550 N N . GLY A 1 74 ? -7.534 -10.278 -6.084 1.00 89.00 74 GLY A N 1
ATOM 551 C CA . GLY A 1 74 ? -8.819 -10.871 -6.424 1.00 89.00 74 GLY A CA 1
ATOM 552 C C . GLY A 1 74 ? -9.082 -10.914 -7.935 1.00 89.00 74 GLY A C 1
ATOM 553 O O . GLY A 1 74 ? -8.330 -10.351 -8.730 1.00 89.00 74 GLY A O 1
ATOM 554 N N . PRO A 1 75 ? -10.173 -11.570 -8.360 1.00 87.56 75 PRO A N 1
ATOM 555 C CA . PRO A 1 75 ? -10.572 -11.586 -9.764 1.00 87.56 75 PRO A CA 1
ATOM 556 C C . PRO A 1 75 ? -10.894 -10.169 -10.258 1.00 87.56 75 PRO A C 1
ATOM 558 O O . PRO A 1 75 ? -11.746 -9.489 -9.688 1.00 87.56 75 PRO A O 1
ATOM 561 N N . GLY A 1 76 ? -10.220 -9.740 -11.329 1.00 86.12 76 GLY A N 1
ATOM 562 C CA . GLY A 1 76 ? -10.387 -8.408 -11.924 1.00 86.12 76 GLY A CA 1
ATOM 563 C C . GLY A 1 76 ? -9.664 -7.274 -11.186 1.00 86.12 76 GLY A C 1
ATOM 564 O O . GLY A 1 76 ? -9.803 -6.115 -11.581 1.00 86.12 76 GLY A O 1
ATOM 565 N N . ASP A 1 77 ? -8.890 -7.578 -10.140 1.00 88.44 77 ASP A N 1
ATOM 566 C CA . ASP A 1 77 ? -8.051 -6.582 -9.480 1.00 88.44 77 ASP A CA 1
ATOM 567 C C . ASP A 1 77 ? -6.847 -6.227 -10.364 1.00 88.44 77 ASP A C 1
ATOM 569 O O . ASP A 1 77 ? -6.179 -7.082 -10.939 1.00 88.44 77 ASP A O 1
ATOM 573 N N . THR A 1 78 ? -6.537 -4.936 -10.428 1.00 89.25 78 THR A N 1
ATOM 574 C CA . THR A 1 78 ? -5.306 -4.412 -11.032 1.00 89.25 78 THR A CA 1
ATOM 575 C C . THR A 1 78 ? -4.597 -3.530 -10.019 1.00 89.25 78 THR A C 1
ATOM 577 O O . THR A 1 78 ? -5.229 -3.015 -9.091 1.00 89.25 78 THR A O 1
ATOM 580 N N . TYR A 1 79 ? -3.299 -3.271 -10.203 1.00 91.12 79 TYR A N 1
ATOM 581 C CA . TYR A 1 79 ? -2.582 -2.328 -9.336 1.00 91.12 79 TYR A CA 1
ATOM 582 C C . TYR A 1 79 ? -3.266 -0.961 -9.279 1.00 91.12 79 TYR A C 1
ATOM 584 O O . TYR A 1 79 ? -3.312 -0.349 -8.213 1.00 91.12 79 TYR A O 1
ATOM 592 N N . TRP A 1 80 ? -3.857 -0.506 -10.387 1.00 90.94 80 TRP A N 1
ATOM 593 C CA . TRP A 1 8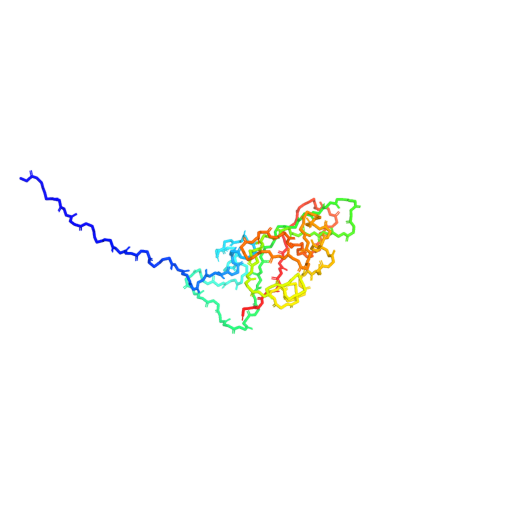0 ? -4.635 0.730 -10.429 1.00 90.94 80 TRP A CA 1
ATOM 594 C C . TRP A 1 80 ? -5.901 0.654 -9.570 1.00 90.94 80 TRP A C 1
ATOM 596 O O . TRP A 1 80 ? -6.088 1.497 -8.692 1.00 90.94 80 TRP A O 1
ATOM 606 N N . ILE A 1 81 ? -6.752 -0.358 -9.779 1.00 90.19 81 ILE A N 1
ATOM 607 C CA . ILE A 1 81 ? -8.025 -0.512 -9.053 1.00 90.19 81 ILE A CA 1
ATOM 608 C C . ILE A 1 81 ? -7.773 -0.675 -7.554 1.00 90.19 81 ILE A C 1
ATOM 610 O O . ILE A 1 81 ? -8.426 -0.023 -6.740 1.00 90.19 81 ILE A O 1
ATOM 614 N N . VAL A 1 82 ? -6.792 -1.490 -7.167 1.00 89.94 82 VAL A N 1
ATOM 615 C CA . VAL A 1 82 ? -6.480 -1.705 -5.751 1.00 89.94 82 VAL A CA 1
ATOM 616 C C . VAL A 1 82 ? -5.944 -0.419 -5.117 1.00 89.94 82 VAL A C 1
ATOM 618 O O . VAL A 1 82 ? -6.443 -0.009 -4.071 1.00 89.94 82 VAL A O 1
ATOM 621 N N . SER A 1 83 ? -5.013 0.281 -5.773 1.00 90.69 83 SER A N 1
ATOM 622 C CA . SER A 1 83 ? -4.443 1.530 -5.241 1.00 90.69 83 SER A CA 1
ATOM 623 C C . SER A 1 83 ? -5.483 2.644 -5.088 1.00 90.69 83 SER A C 1
ATOM 625 O O . SER A 1 83 ? -5.502 3.348 -4.081 1.00 90.69 83 SER A O 1
ATOM 627 N N . THR A 1 84 ? -6.360 2.807 -6.080 1.00 88.88 84 THR A N 1
ATOM 628 C CA . THR A 1 84 ? -7.323 3.918 -6.127 1.00 88.88 84 THR A CA 1
ATOM 629 C C . THR A 1 84 ? -8.607 3.620 -5.365 1.00 88.88 84 THR A C 1
ATOM 631 O O . THR A 1 84 ? -9.120 4.479 -4.655 1.00 88.88 84 THR A O 1
ATOM 634 N N . THR A 1 85 ? -9.122 2.396 -5.484 1.00 86.06 85 THR A N 1
ATOM 635 C CA . THR A 1 85 ? -10.453 2.026 -4.991 1.00 86.06 85 THR A CA 1
ATOM 636 C C . THR A 1 85 ? -10.364 1.338 -3.635 1.00 86.06 85 THR A C 1
ATOM 638 O O . THR A 1 85 ? -11.015 1.764 -2.686 1.00 86.06 85 THR A O 1
ATOM 641 N N . LYS A 1 86 ? -9.535 0.292 -3.506 1.00 85.62 86 LYS A N 1
ATOM 642 C CA . LYS A 1 86 ? -9.424 -0.479 -2.252 1.00 85.62 86 LYS A CA 1
ATOM 643 C C . LYS A 1 86 ? -8.634 0.265 -1.187 1.00 85.62 86 LYS A C 1
ATOM 645 O O . LYS A 1 86 ? -8.962 0.158 -0.010 1.00 85.62 86 LYS A O 1
ATOM 650 N N . LEU A 1 87 ? -7.611 1.001 -1.617 1.00 86.75 87 LEU A N 1
ATOM 651 C CA . LEU A 1 87 ? -6.708 1.770 -0.769 1.00 86.75 87 LEU A CA 1
ATOM 652 C C . LEU A 1 87 ? -6.934 3.274 -0.855 1.00 86.75 87 LEU A C 1
ATOM 654 O O . LEU A 1 87 ? -6.134 4.004 -0.299 1.00 86.75 87 LEU A O 1
ATOM 658 N N . GLN A 1 88 ? -7.989 3.752 -1.520 1.00 87.56 88 GLN A N 1
ATOM 659 C CA . GLN A 1 88 ? -8.405 5.164 -1.469 1.00 87.56 88 GLN A CA 1
ATOM 660 C C . GLN A 1 88 ? -7.269 6.165 -1.757 1.00 87.56 88 GLN A C 1
ATOM 662 O O . GLN A 1 88 ? -7.175 7.212 -1.123 1.00 87.56 88 GLN A O 1
ATOM 667 N N . ASN A 1 89 ? -6.388 5.849 -2.713 1.00 89.44 89 ASN A N 1
ATOM 668 C CA . ASN A 1 89 ? -5.212 6.653 -3.078 1.00 89.44 89 ASN A CA 1
ATOM 669 C C . ASN A 1 89 ? -4.141 6.798 -1.979 1.00 89.44 89 ASN A C 1
ATOM 671 O O . ASN A 1 89 ? -3.283 7.675 -2.066 1.00 89.44 89 ASN A O 1
ATOM 675 N N . LEU A 1 90 ? -4.127 5.911 -0.981 1.00 87.19 90 LEU A N 1
ATOM 676 C CA . LEU A 1 90 ? -3.052 5.815 0.018 1.00 87.19 90 LEU A CA 1
ATOM 677 C C . LEU A 1 90 ? -1.724 5.318 -0.577 1.00 87.19 90 LEU A C 1
ATOM 679 O O . LEU A 1 90 ? -0.665 5.426 0.040 1.00 87.19 90 LEU A O 1
ATOM 683 N N . THR A 1 91 ? -1.774 4.768 -1.788 1.00 90.62 91 THR A N 1
ATOM 684 C CA . THR A 1 91 ? -0.617 4.336 -2.567 1.00 90.62 91 THR A CA 1
ATOM 685 C C . THR A 1 91 ? -0.815 4.674 -4.043 1.00 90.62 91 THR A C 1
ATOM 687 O O . THR A 1 91 ? -1.901 5.060 -4.477 1.00 90.62 91 THR A O 1
ATOM 690 N N . GLN A 1 92 ? 0.247 4.530 -4.829 1.00 90.94 92 GLN A N 1
ATOM 691 C CA . GLN A 1 92 ? 0.235 4.741 -6.271 1.00 90.94 92 GLN A CA 1
ATOM 692 C C . GLN A 1 92 ? 0.670 3.464 -6.979 1.00 90.94 92 GLN A C 1
ATOM 694 O O . GLN A 1 92 ? 1.705 2.895 -6.639 1.00 90.94 92 GLN A O 1
ATOM 699 N N . TYR A 1 93 ? -0.050 3.076 -8.032 1.00 89.94 93 TYR A N 1
ATOM 700 C CA . TYR A 1 93 ? 0.252 1.864 -8.800 1.00 89.94 93 TYR A CA 1
ATOM 701 C C . TYR A 1 93 ? 1.710 1.810 -9.295 1.00 89.94 93 TYR A C 1
ATOM 703 O O . TYR A 1 93 ? 2.347 0.772 -9.182 1.00 89.94 93 TYR A O 1
ATOM 711 N N . LYS A 1 94 ? 2.297 2.940 -9.720 1.00 90.50 94 LYS A N 1
ATOM 712 C CA . LYS A 1 94 ? 3.714 3.014 -10.135 1.00 90.50 94 LYS A CA 1
ATOM 713 C C . LYS A 1 94 ? 4.698 2.668 -9.014 1.00 90.50 94 LYS A C 1
ATOM 715 O O . LYS A 1 94 ? 5.826 2.250 -9.260 1.00 90.50 94 LYS A O 1
ATOM 720 N N . ALA A 1 95 ? 4.324 2.915 -7.761 1.00 89.69 95 ALA A N 1
ATOM 721 C CA . ALA A 1 95 ? 5.127 2.514 -6.613 1.00 89.69 95 ALA A CA 1
ATOM 722 C C . ALA A 1 95 ? 4.976 1.014 -6.335 1.00 89.69 95 ALA A C 1
ATOM 724 O O . ALA A 1 95 ? 5.966 0.361 -6.023 1.00 89.69 95 ALA A O 1
ATOM 725 N N . VAL A 1 96 ? 3.775 0.465 -6.532 1.00 91.00 96 VAL A N 1
ATOM 726 C CA . VAL A 1 96 ? 3.503 -0.978 -6.454 1.00 91.00 96 VAL A CA 1
ATOM 727 C C . VAL A 1 96 ? 4.319 -1.741 -7.498 1.00 91.00 96 VAL A C 1
ATOM 729 O O . VAL A 1 96 ? 4.972 -2.719 -7.153 1.00 91.00 96 VAL A O 1
ATOM 732 N N . GLU A 1 97 ? 4.368 -1.264 -8.743 1.00 91.00 97 GLU A N 1
ATOM 733 C CA . GLU A 1 97 ? 5.177 -1.865 -9.816 1.00 91.00 97 GLU A CA 1
ATOM 734 C C . GLU A 1 97 ? 6.662 -1.927 -9.446 1.00 91.00 97 GLU A C 1
ATOM 736 O O . GLU A 1 97 ? 7.306 -2.959 -9.603 1.00 91.00 97 GLU A O 1
ATOM 741 N N . ARG A 1 98 ? 7.200 -0.843 -8.872 1.00 88.81 98 ARG A N 1
ATOM 742 C CA . ARG A 1 98 ? 8.598 -0.798 -8.415 1.00 88.81 98 ARG A CA 1
ATOM 743 C C . ARG A 1 98 ? 8.875 -1.723 -7.229 1.00 88.81 98 ARG A C 1
ATOM 745 O O . ARG A 1 98 ? 9.985 -2.232 -7.121 1.00 88.81 98 ARG A O 1
ATOM 752 N N . MET A 1 99 ? 7.896 -1.927 -6.348 1.00 88.12 99 MET A N 1
ATOM 753 C CA . MET A 1 99 ? 8.020 -2.815 -5.186 1.00 88.12 99 MET A CA 1
ATOM 754 C C . MET A 1 99 ? 7.850 -4.296 -5.535 1.00 88.12 99 MET A C 1
ATOM 756 O O . MET A 1 99 ? 8.297 -5.146 -4.770 1.00 88.12 99 MET A O 1
ATOM 760 N N . ASN A 1 100 ? 7.236 -4.615 -6.678 1.00 91.50 100 ASN A N 1
ATOM 761 C CA . ASN A 1 100 ? 7.001 -5.989 -7.125 1.00 91.50 100 ASN A CA 1
ATOM 762 C C . ASN A 1 100 ? 7.584 -6.208 -8.531 1.00 91.50 100 ASN A C 1
ATOM 764 O O . ASN A 1 100 ? 6.835 -6.491 -9.466 1.00 91.50 100 ASN A O 1
ATOM 768 N N . PRO A 1 101 ? 8.915 -6.105 -8.703 1.00 89.94 101 PRO A N 1
ATOM 769 C CA . PRO A 1 101 ? 9.554 -6.188 -10.019 1.00 89.94 101 PRO A CA 1
ATOM 770 C C . PRO A 1 101 ? 9.421 -7.567 -10.682 1.00 89.94 101 PRO A C 1
ATOM 772 O O . PRO A 1 101 ? 9.648 -7.701 -11.879 1.00 89.94 101 PRO A O 1
ATOM 775 N N . THR A 1 102 ? 9.078 -8.601 -9.912 1.00 89.19 102 THR A N 1
ATOM 776 C CA . THR A 1 102 ? 8.895 -9.976 -10.394 1.00 89.19 102 THR A CA 1
ATOM 777 C C . THR A 1 102 ? 7.495 -10.245 -10.940 1.00 89.19 102 THR A C 1
ATOM 779 O O . THR A 1 102 ? 7.272 -11.311 -11.504 1.00 89.19 102 THR A O 1
ATOM 782 N N . LEU A 1 103 ? 6.543 -9.331 -10.733 1.00 88.88 103 LEU A N 1
ATOM 783 C CA . LEU A 1 103 ? 5.147 -9.501 -11.123 1.00 88.88 103 LEU A CA 1
ATOM 784 C C . LEU A 1 103 ? 4.820 -8.609 -12.317 1.00 88.88 103 LEU A C 1
ATOM 786 O O . LEU A 1 103 ? 5.186 -7.434 -12.349 1.00 88.88 103 LEU A O 1
ATOM 790 N N . VAL A 1 104 ? 4.086 -9.159 -13.280 1.00 85.69 104 VAL A N 1
ATOM 791 C CA . VAL A 1 104 ? 3.684 -8.435 -14.485 1.00 85.69 104 VAL A CA 1
ATOM 792 C C . VAL A 1 104 ? 2.342 -7.741 -14.218 1.00 85.69 104 VAL A C 1
ATOM 794 O O . VAL A 1 104 ? 1.355 -8.420 -13.953 1.00 85.69 104 VAL A O 1
ATOM 797 N N . PRO A 1 105 ? 2.243 -6.400 -14.305 1.00 80.44 105 PRO A N 1
ATOM 798 C CA . PRO A 1 105 ? 1.010 -5.676 -13.963 1.00 80.44 105 PRO A CA 1
ATOM 799 C C . PRO A 1 105 ? -0.203 -6.051 -14.824 1.00 80.44 105 PRO A C 1
ATOM 801 O O . PRO A 1 105 ? -1.343 -5.887 -14.394 1.00 80.44 105 PRO A O 1
ATOM 804 N N . THR A 1 106 ? 0.046 -6.508 -16.054 1.00 79.12 106 THR A N 1
ATOM 805 C CA . THR A 1 106 ? -0.975 -6.920 -17.025 1.00 79.12 106 THR A CA 1
ATOM 806 C C . THR A 1 106 ? -1.370 -8.388 -16.908 1.00 79.12 106 THR A C 1
ATOM 808 O O . THR A 1 106 ? -2.329 -8.791 -17.557 1.00 79.12 106 THR A O 1
ATOM 811 N N . ASP A 1 107 ? -0.634 -9.176 -16.125 1.00 83.56 107 ASP A N 1
ATOM 812 C CA . ASP A 1 107 ? -0.827 -10.618 -15.984 1.00 83.56 107 ASP A CA 1
ATOM 813 C C . ASP A 1 107 ? -0.682 -11.004 -14.507 1.00 83.56 107 ASP A C 1
ATOM 815 O O . ASP A 1 107 ? 0.382 -11.402 -14.031 1.00 83.56 107 ASP A O 1
ATOM 819 N N . LEU A 1 108 ? -1.754 -10.757 -13.751 1.00 86.50 108 LEU A N 1
ATOM 820 C CA . LEU A 1 108 ? -1.827 -11.035 -12.321 1.00 86.50 108 LEU A CA 1
ATOM 821 C C . LEU A 1 108 ? -2.786 -12.195 -12.070 1.00 86.50 108 LEU A C 1
ATOM 823 O O . LEU A 1 108 ? -3.999 -12.060 -12.245 1.00 86.50 108 LEU A O 1
ATOM 827 N N . ASP A 1 109 ? -2.245 -13.308 -11.581 1.00 88.00 109 ASP A N 1
ATOM 828 C CA . ASP A 1 109 ? -3.050 -14.450 -11.167 1.00 88.00 109 ASP A CA 1
ATOM 829 C C . ASP A 1 109 ? -3.843 -14.146 -9.891 1.00 88.00 109 ASP A C 1
ATOM 831 O O . ASP A 1 109 ? -3.336 -13.561 -8.922 1.00 88.00 109 ASP A O 1
ATOM 835 N N . VAL A 1 110 ? -5.090 -14.620 -9.855 1.00 89.12 110 VAL A N 1
ATOM 836 C CA . VAL A 1 110 ? -5.942 -14.530 -8.666 1.00 89.12 110 VAL A CA 1
ATOM 837 C C . VAL A 1 110 ? -5.316 -15.331 -7.528 1.00 89.12 110 VAL A C 1
ATOM 839 O O . VAL A 1 110 ? -5.005 -16.511 -7.667 1.00 89.12 110 VAL A O 1
ATOM 842 N N . GLY A 1 111 ? -5.177 -14.695 -6.370 1.00 86.31 111 GLY A N 1
ATOM 843 C CA . GLY A 1 111 ? -4.545 -15.275 -5.191 1.00 86.31 111 GLY A CA 1
ATOM 844 C C . GLY A 1 111 ? -3.082 -14.875 -5.005 1.00 86.31 111 GLY A C 1
ATOM 845 O O . GLY A 1 111 ? -2.543 -15.150 -3.931 1.00 86.31 111 GLY A O 1
ATOM 846 N N . THR A 1 112 ? -2.469 -14.194 -5.979 1.00 89.25 112 THR A N 1
ATOM 847 C CA . THR A 1 112 ? -1.097 -13.676 -5.876 1.00 89.25 112 THR A CA 1
ATOM 848 C C . THR A 1 112 ? -0.989 -12.633 -4.770 1.00 89.25 112 THR A C 1
ATOM 850 O O . THR A 1 112 ? -1.824 -11.733 -4.660 1.00 89.25 112 THR A O 1
ATOM 853 N N . MET A 1 113 ? 0.056 -12.743 -3.951 1.00 89.44 113 MET A N 1
ATOM 854 C CA . MET A 1 113 ? 0.367 -11.769 -2.907 1.00 89.44 113 MET A CA 1
ATOM 855 C C . MET A 1 113 ? 1.212 -10.638 -3.490 1.00 89.44 113 MET A C 1
ATOM 857 O O . MET A 1 113 ? 2.305 -10.871 -4.000 1.00 89.44 113 MET A O 1
ATOM 861 N N . VAL A 1 114 ? 0.707 -9.413 -3.394 1.00 90.81 114 VAL A N 1
ATOM 862 C CA . VAL A 1 114 ? 1.345 -8.200 -3.911 1.00 90.81 114 VAL A CA 1
ATOM 863 C C . VAL A 1 114 ? 1.631 -7.257 -2.754 1.00 90.81 114 VAL A C 1
ATOM 865 O O 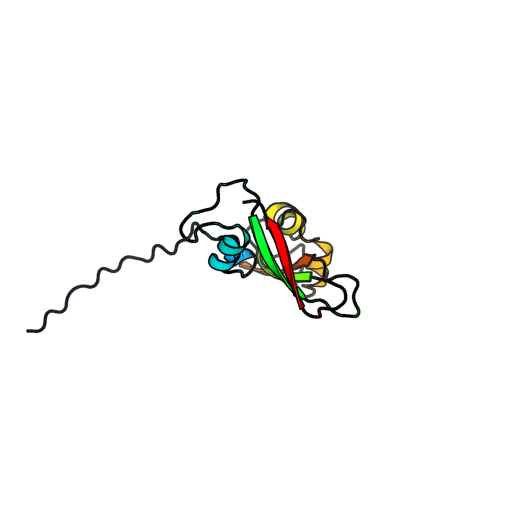. VAL A 1 114 ? 0.782 -7.040 -1.886 1.00 90.81 114 VAL A O 1
ATOM 868 N N . THR A 1 115 ? 2.818 -6.657 -2.758 1.00 90.38 115 THR A N 1
ATOM 869 C CA . THR A 1 115 ? 3.206 -5.665 -1.754 1.00 90.38 115 THR A CA 1
ATOM 870 C C . THR A 1 115 ? 2.842 -4.262 -2.226 1.00 90.38 115 THR A C 1
ATOM 872 O O . THR A 1 115 ? 3.449 -3.740 -3.159 1.00 90.38 115 THR A O 1
ATOM 875 N N . PHE A 1 116 ? 1.887 -3.610 -1.574 1.00 90.38 116 PHE A N 1
ATOM 876 C CA . PHE A 1 116 ? 1.568 -2.210 -1.841 1.00 90.38 116 PHE A CA 1
ATOM 877 C C . PHE A 1 116 ? 2.301 -1.311 -0.830 1.00 90.38 116 PHE A C 1
ATOM 879 O O . PHE A 1 116 ? 2.236 -1.560 0.373 1.00 90.38 116 PHE A O 1
ATOM 886 N N . PRO A 1 117 ? 3.012 -0.263 -1.272 1.00 90.06 117 PRO A N 1
ATOM 887 C CA . PRO A 1 117 ? 3.641 0.689 -0.364 1.00 90.06 117 PRO A CA 1
ATOM 888 C C . PRO A 1 117 ? 2.652 1.802 0.004 1.00 90.06 117 PRO A C 1
ATOM 890 O O . PRO A 1 117 ? 2.393 2.689 -0.809 1.00 90.06 117 PRO A O 1
ATOM 893 N N . VAL A 1 118 ? 2.093 1.788 1.213 1.00 89.25 118 VAL A N 1
ATOM 894 C CA . VAL A 1 118 ? 1.261 2.903 1.699 1.00 89.25 118 VAL A CA 1
ATOM 895 C C . VAL A 1 118 ? 2.170 4.057 2.085 1.00 89.25 118 VAL A C 1
ATOM 897 O O . VAL A 1 118 ? 3.053 3.890 2.925 1.00 89.25 118 VAL A O 1
ATOM 900 N N . PHE A 1 119 ? 1.973 5.218 1.469 1.00 86.94 119 PHE A N 1
ATOM 901 C CA . PHE A 1 119 ? 2.793 6.387 1.754 1.00 86.94 119 PHE A CA 1
ATOM 902 C C . PHE A 1 119 ? 2.431 6.996 3.101 1.00 86.94 119 PHE A C 1
ATOM 904 O O . PHE A 1 119 ? 1.261 7.130 3.454 1.00 86.94 119 PHE A O 1
ATOM 911 N N . CYS A 1 120 ? 3.453 7.412 3.833 1.00 84.19 120 CYS A N 1
ATOM 912 C CA . CYS A 1 120 ? 3.290 8.053 5.124 1.00 84.19 120 CYS A CA 1
ATOM 913 C C . CYS A 1 120 ? 4.404 9.062 5.382 1.00 84.19 120 CYS A C 1
ATOM 915 O O . CYS A 1 120 ? 5.411 9.106 4.676 1.00 84.19 120 CYS A O 1
ATOM 917 N N . GLN A 1 121 ? 4.196 9.907 6.387 1.00 76.75 121 GLN A N 1
ATOM 918 C CA . GLN A 1 121 ? 5.152 10.934 6.782 1.00 76.75 121 GLN A CA 1
ATOM 919 C C . GLN A 1 121 ? 5.879 10.498 8.047 1.00 76.75 121 GLN A C 1
ATOM 921 O O . GLN A 1 121 ? 5.245 10.123 9.031 1.00 76.75 121 GLN A O 1
ATOM 926 N N . CYS A 1 122 ? 7.207 10.574 8.021 1.00 72.44 122 CYS A N 1
ATOM 927 C CA . CYS A 1 122 ? 8.028 10.316 9.192 1.00 72.44 122 CYS A CA 1
ATOM 928 C C . CYS A 1 122 ? 8.491 11.629 9.834 1.00 72.44 122 CYS A C 1
ATOM 930 O O . CYS A 1 122 ? 8.889 12.551 9.116 1.00 72.44 122 CYS A O 1
ATOM 932 N N . PRO A 1 123 ? 8.474 11.732 11.174 1.00 71.50 123 PRO A N 1
ATOM 933 C CA . PRO A 1 123 ? 9.143 12.821 11.867 1.00 71.50 123 PRO A CA 1
ATOM 934 C C . PRO A 1 123 ? 10.660 12.705 11.659 1.00 71.50 123 PRO A C 1
ATOM 936 O O . PRO A 1 123 ? 11.205 11.604 11.629 1.00 71.50 123 PRO A O 1
ATOM 939 N N . ALA A 1 124 ? 11.346 13.846 11.539 1.00 63.56 124 ALA A N 1
ATOM 940 C CA . ALA A 1 124 ? 12.739 13.959 11.078 1.00 63.56 124 ALA A CA 1
ATOM 941 C C . ALA A 1 124 ? 13.804 13.170 11.877 1.00 63.56 124 ALA A C 1
ATOM 943 O O . ALA A 1 124 ? 14.955 13.122 11.457 1.00 63.56 124 ALA A O 1
ATOM 944 N N . ALA A 1 125 ? 13.444 12.571 13.016 1.00 61.38 125 ALA A N 1
ATOM 945 C CA . ALA A 1 125 ? 14.360 11.888 13.930 1.00 61.38 125 ALA A CA 1
ATOM 946 C C . ALA A 1 125 ? 14.000 10.415 14.207 1.00 61.38 125 ALA A C 1
ATOM 948 O O . ALA A 1 125 ? 14.579 9.816 15.109 1.00 61.38 125 ALA A O 1
ATOM 949 N N . ALA A 1 126 ? 13.040 9.828 13.485 1.00 63.91 126 ALA A N 1
ATOM 950 C CA . ALA A 1 126 ? 12.636 8.440 13.700 1.00 63.91 126 ALA A CA 1
ATOM 951 C C . ALA A 1 126 ? 12.962 7.575 12.479 1.00 63.91 126 ALA A C 1
ATOM 953 O O . ALA A 1 126 ? 12.477 7.859 11.390 1.00 63.91 126 ALA A O 1
ATOM 954 N N . ASP A 1 127 ? 13.716 6.490 12.683 1.00 64.31 127 ASP A N 1
ATOM 955 C CA . ASP A 1 127 ? 13.945 5.448 11.665 1.00 64.31 127 ASP A CA 1
ATOM 956 C C . ASP A 1 127 ? 12.697 4.570 11.444 1.00 64.31 127 ASP A C 1
ATOM 958 O O . ASP A 1 127 ? 12.531 3.942 10.398 1.00 64.31 127 ASP A O 1
ATOM 962 N N . ASN A 1 128 ? 11.793 4.546 12.427 1.00 69.62 128 ASN A N 1
ATOM 963 C CA . ASN A 1 128 ? 10.499 3.882 12.361 1.00 69.62 128 ASN A CA 1
ATOM 964 C C . ASN A 1 128 ? 9.463 4.713 13.119 1.00 69.62 128 ASN A C 1
ATOM 966 O O . ASN A 1 128 ? 9.672 5.040 14.288 1.00 69.62 128 ASN A O 1
ATOM 970 N N . ALA A 1 129 ? 8.336 5.017 12.480 1.00 71.12 129 ALA A N 1
ATOM 971 C CA . ALA A 1 129 ? 7.265 5.799 13.088 1.00 71.12 129 ALA A CA 1
ATOM 972 C C . ALA A 1 129 ? 5.921 5.087 12.946 1.00 71.12 129 ALA A C 1
ATOM 974 O O . ALA A 1 129 ? 5.575 4.595 11.872 1.00 71.12 129 ALA A O 1
ATOM 975 N N . THR A 1 130 ? 5.142 5.051 14.026 1.00 77.56 130 THR A N 1
ATOM 976 C CA . THR A 1 130 ? 3.733 4.665 13.941 1.00 77.56 130 THR A CA 1
ATOM 977 C C . THR A 1 130 ? 2.946 5.875 13.455 1.00 77.56 130 THR A C 1
ATOM 979 O O . THR A 1 130 ? 2.919 6.908 14.123 1.00 77.56 130 THR A O 1
ATOM 982 N N . THR A 1 131 ? 2.327 5.766 12.282 1.00 79.06 131 THR A N 1
ATOM 983 C CA . THR A 1 131 ? 1.516 6.841 11.690 1.00 79.06 131 THR A CA 1
ATOM 984 C C . THR A 1 131 ? 0.055 6.425 11.637 1.00 79.06 131 THR A C 1
ATOM 986 O O . THR A 1 131 ? -0.252 5.237 11.583 1.00 79.06 131 THR A O 1
ATOM 989 N N . LEU A 1 132 ? -0.858 7.393 11.683 1.00 81.69 132 LEU A N 1
ATOM 990 C CA . LEU A 1 132 ? -2.291 7.136 11.580 1.00 81.69 132 LEU A CA 1
ATOM 991 C C . LEU A 1 132 ? -2.751 7.484 10.170 1.00 81.69 132 LEU A C 1
ATOM 993 O O . LEU A 1 132 ? -2.611 8.623 9.729 1.00 81.69 132 LEU A O 1
ATOM 997 N N . VAL A 1 133 ? -3.318 6.503 9.480 1.00 82.62 133 VAL A N 1
ATOM 998 C CA . VAL A 1 133 ? -3.949 6.704 8.180 1.00 82.62 133 VAL A CA 1
ATOM 999 C C . VAL A 1 133 ? -5.457 6.685 8.347 1.00 82.62 133 VAL A C 1
ATOM 1001 O O . VAL A 1 133 ? -5.990 5.895 9.120 1.00 82.62 133 VAL A O 1
ATOM 1004 N N . THR A 1 134 ? -6.151 7.559 7.625 1.00 83.00 134 THR A N 1
ATOM 1005 C CA . THR A 1 134 ? -7.613 7.548 7.599 1.00 83.00 134 THR A CA 1
ATOM 1006 C C . THR A 1 134 ? -8.089 6.589 6.517 1.00 83.00 134 THR A C 1
ATOM 1008 O O . THR A 1 134 ? -7.700 6.729 5.360 1.00 83.00 134 THR A O 1
ATOM 1011 N N . TYR A 1 135 ? -8.921 5.622 6.892 1.00 81.56 135 TYR A N 1
ATOM 1012 C CA . TYR A 1 135 ? -9.489 4.629 5.989 1.00 81.56 135 TYR A CA 1
ATOM 1013 C C . TYR A 1 135 ? -10.998 4.523 6.183 1.00 81.56 135 TYR A C 1
ATOM 1015 O O . TYR A 1 135 ? -11.469 4.409 7.314 1.00 81.56 135 TYR A O 1
ATOM 1023 N N . VAL A 1 136 ? -11.755 4.530 5.089 1.00 79.75 136 VAL A N 1
ATOM 1024 C CA . VAL A 1 136 ? -13.217 4.373 5.111 1.00 79.75 136 VAL A CA 1
ATOM 1025 C C . VAL A 1 136 ? -13.592 2.975 4.606 1.00 79.75 136 VAL A C 1
ATOM 1027 O O . VAL A 1 136 ? -13.054 2.543 3.591 1.00 79.75 136 VAL A O 1
ATOM 1030 N N . MET A 1 137 ? -14.500 2.270 5.290 1.00 66.12 137 MET A N 1
ATOM 1031 C CA . MET A 1 137 ? -15.074 0.992 4.817 1.00 66.12 137 MET A CA 1
ATOM 1032 C C . MET A 1 137 ? -16.342 1.186 3.994 1.00 66.12 137 MET A C 1
ATOM 1034 O O . MET A 1 137 ? -17.175 2.029 4.400 1.00 66.12 137 MET A O 1
#

InterPro domains:
  IPR052611 Plant receptor-like kinase with LysM domain-containing protein [PTHR45927] (19-137)
  IPR059143 NFP, second LysM domain [PF23457] (65-119)

Secondary structure (DSSP, 8-state):
---------------TT---HHHHHT--HHHHHHHTT--TTSPPPTT-EEEEEEEEE--TT-S-EEEEEEEEPPTT--HHHIIIIISTTSS-HHHHHHH-TTSBTTB--TT-EEEEEEEEPPPTT-SEEEEEEEEE-

Radius of gyration: 18.84 Å; chains: 1; bounding box: 38×59×51 Å

pLDDT: mean 75.56, std 15.86, range [36.94, 91.5]

Sequence (137 aa):
MPSVRTLPRRLRGCAARSRAIGDLFVVSRFMVAHANNLSTTTAPANGQPLLVPLQCGCPSRSPSSYAPMQYQIGPGDTYWIVSTTKLQNLTQYKAVERMNPTLVPTDLDVGTMVTFPVFCQCPAAADNATTLVTYVM

Foldseek 3Di:
DDDPDDDDPPPDPPVPVPPDVCLFQVHDLCQQCVQQVHDSPDDDDAFDKTWDWHKWQDDLPDPWIWGKTKDFDAVPDALCCCCCPVVVVQFDSVVQCVQCVVDDRVDDDGRDIGITTRTDDDDNPDSIDTDIDIDGD